Protein AF-A0AAE2BSA1-F1 (afdb_monomer_lite)

pLDDT: mean 70.22, std 13.92, range [44.69, 97.06]

Foldseek 3Di:
DPPDDPPDPVVVVVVVVVVVVVVVVVVVVVVVVPVVPDDDPPDPPPPPPPPPPDPPVVVVVPPPDPPDPPDPDPDPPPDDDPDPDQDFDWDWDQDPVPRDIDTDTDRPDDPDPDDDDDD

Secondary structure (DSSP, 8-state):
---S----HHHHHHHHHHHHHHHHHHHHHHHHH-TTT------------------GGGTTT-SS-------S-SS-TT---SS-----EEEEEEETTTTEEEEEEE-------------

Sequence (119 aa):
MSFLDPWTNDSELEIQWIRHLQSVANRLLDAFIDTKKVTRSHIPVENVFAHLEVPEATLTQSKTSESQIHWKCDRPLGSKDANPRKRKVHIISINHDANVISVEITDEDDNDPQNMEEY

Structure (mmCIF, N/CA/C/O backbone):
data_AF-A0AAE2BSA1-F1
#
_entry.id   AF-A0AAE2BSA1-F1
#
loop_
_atom_site.group_PDB
_atom_site.id
_atom_site.type_symbol
_atom_site.label_atom_id
_atom_site.label_alt_id
_atom_site.label_comp_id
_atom_site.label_asym_id
_atom_site.label_entity_id
_atom_site.label_seq_id
_atom_site.pdbx_PDB_ins_code
_atom_site.Cartn_x
_atom_site.Cartn_y
_atom_site.Cartn_z
_atom_site.occupancy
_atom_site.B_iso_or_equiv
_atom_site.auth_seq_id
_atom_site.auth_comp_id
_atom_site.auth_asym_id
_atom_site.auth_atom_id
_atom_site.pdbx_PDB_model_num
ATOM 1 N N . MET A 1 1 ? 22.478 13.268 -28.993 1.00 49.47 1 MET A N 1
ATOM 2 C CA . MET A 1 1 ? 21.153 13.341 -28.345 1.00 49.47 1 MET A CA 1
ATOM 3 C C . MET A 1 1 ? 20.345 12.122 -28.764 1.00 49.47 1 MET A C 1
ATOM 5 O O . MET A 1 1 ? 19.585 12.196 -29.717 1.00 49.47 1 MET A O 1
ATOM 9 N N . SER A 1 2 ? 20.560 10.983 -28.113 1.00 55.97 2 SER A N 1
ATOM 10 C CA . SER A 1 2 ? 19.719 9.790 -28.258 1.00 55.97 2 SER A CA 1
ATOM 11 C C . SER A 1 2 ? 19.013 9.602 -26.919 1.00 55.97 2 SER A C 1
ATOM 13 O O . SER A 1 2 ? 19.554 8.976 -26.017 1.00 55.97 2 SER A O 1
ATOM 15 N N . PHE A 1 3 ? 17.885 10.295 -26.750 1.00 67.38 3 PHE A N 1
ATOM 16 C CA . PHE A 1 3 ? 17.170 10.428 -25.471 1.00 67.38 3 PHE A CA 1
ATOM 17 C C . PHE A 1 3 ? 15.945 9.502 -25.371 1.00 67.38 3 PHE A C 1
ATOM 19 O O . PHE A 1 3 ? 15.091 9.676 -24.513 1.00 67.38 3 PHE A O 1
ATOM 26 N N . LEU A 1 4 ? 15.818 8.522 -26.260 1.00 75.31 4 LEU A N 1
ATOM 27 C CA . LEU A 1 4 ? 14.748 7.538 -26.172 1.00 75.31 4 LEU A CA 1
ATOM 28 C C . LEU A 1 4 ? 15.376 6.194 -25.873 1.00 75.31 4 LEU A C 1
ATOM 30 O O . LEU A 1 4 ? 16.244 5.731 -26.615 1.00 75.31 4 LEU A O 1
ATOM 34 N N . ASP A 1 5 ? 14.939 5.625 -24.757 1.00 69.00 5 ASP A N 1
ATOM 35 C CA . ASP A 1 5 ? 15.205 4.240 -24.428 1.00 69.00 5 ASP A CA 1
ATOM 36 C C . ASP A 1 5 ? 14.682 3.392 -25.598 1.00 69.00 5 ASP A C 1
ATOM 38 O O . ASP A 1 5 ? 13.539 3.599 -26.036 1.00 69.00 5 ASP A O 1
ATOM 42 N N . PRO A 1 6 ? 15.516 2.542 -26.218 1.00 72.12 6 PRO A N 1
ATOM 43 C CA . PRO A 1 6 ? 15.081 1.761 -27.359 1.00 72.12 6 PRO A CA 1
ATOM 44 C C . PRO A 1 6 ? 13.926 0.862 -26.923 1.00 72.12 6 PRO A C 1
ATOM 46 O O . PRO A 1 6 ? 14.082 0.014 -26.046 1.00 72.12 6 PRO A O 1
ATOM 49 N N . TRP A 1 7 ? 12.770 1.051 -27.565 1.00 77.31 7 TRP A N 1
ATOM 50 C CA . TRP A 1 7 ? 11.601 0.199 -27.385 1.00 77.31 7 TRP A CA 1
ATOM 51 C C . TRP A 1 7 ? 11.964 -1.231 -27.794 1.00 77.31 7 TRP A C 1
ATOM 53 O O . TRP A 1 7 ? 11.990 -1.591 -28.973 1.00 77.31 7 TRP A O 1
ATOM 63 N N . THR A 1 8 ? 12.317 -2.024 -26.796 1.00 85.44 8 THR A N 1
ATOM 64 C CA . THR A 1 8 ? 12.725 -3.424 -26.880 1.00 85.44 8 THR A CA 1
ATOM 65 C C . THR A 1 8 ? 11.678 -4.276 -26.169 1.00 85.44 8 THR A C 1
ATOM 67 O O . THR A 1 8 ? 10.931 -3.773 -25.328 1.00 85.44 8 THR A O 1
ATOM 70 N N . ASN A 1 9 ? 11.607 -5.573 -26.478 1.00 86.25 9 ASN A N 1
ATOM 71 C CA . ASN A 1 9 ? 10.670 -6.478 -25.792 1.00 86.25 9 ASN A CA 1
ATOM 72 C C . ASN A 1 9 ? 10.868 -6.455 -24.263 1.00 86.25 9 ASN A C 1
ATOM 74 O O . ASN A 1 9 ? 9.903 -6.572 -23.512 1.00 86.25 9 ASN A O 1
ATOM 78 N N . ASP A 1 10 ? 12.104 -6.232 -23.815 1.00 87.56 10 ASP A N 1
ATOM 79 C CA . ASP A 1 10 ? 12.455 -6.090 -22.402 1.00 87.56 10 ASP A CA 1
ATOM 80 C C . ASP A 1 10 ? 11.828 -4.826 -21.789 1.00 87.56 10 ASP A C 1
ATOM 82 O O . ASP A 1 10 ? 11.204 -4.904 -20.733 1.00 87.56 10 ASP A O 1
ATOM 86 N N . SER A 1 11 ? 11.864 -3.689 -22.497 1.00 87.88 11 SER A N 1
ATOM 87 C CA . SER A 1 11 ? 11.199 -2.454 -22.046 1.00 87.88 11 SER A CA 1
ATOM 88 C C . SER A 1 11 ? 9.674 -2.605 -21.917 1.00 87.88 11 SER A C 1
ATOM 90 O O . SER A 1 11 ? 9.058 -2.044 -21.010 1.00 87.88 11 SER A O 1
ATOM 92 N N . GLU A 1 12 ? 9.039 -3.411 -22.775 1.00 90.88 12 GLU A N 1
ATOM 93 C CA . GLU A 1 12 ? 7.603 -3.682 -22.671 1.00 90.88 12 GLU A CA 1
ATOM 94 C C . GLU A 1 12 ? 7.277 -4.537 -21.438 1.00 90.88 12 GLU A C 1
ATOM 96 O O . GLU A 1 12 ? 6.308 -4.250 -20.726 1.00 90.88 12 GLU A O 1
ATOM 101 N N . LEU A 1 13 ? 8.107 -5.543 -21.140 1.00 94.69 13 LEU A N 1
ATOM 102 C CA . LEU A 1 13 ? 7.986 -6.346 -19.921 1.00 94.69 13 LEU A CA 1
ATOM 103 C C . LEU A 1 13 ? 8.169 -5.491 -18.663 1.00 94.69 13 LEU A C 1
ATOM 105 O O . LEU A 1 13 ? 7.388 -5.621 -17.717 1.00 94.69 13 LEU A O 1
ATOM 109 N N . GLU A 1 14 ? 9.134 -4.573 -18.663 1.00 93.19 14 GLU A N 1
ATOM 110 C CA . GLU A 1 14 ? 9.346 -3.635 -17.559 1.00 93.19 14 GLU A CA 1
ATOM 111 C C . GLU A 1 14 ? 8.132 -2.726 -17.342 1.00 93.19 14 GLU A C 1
ATOM 113 O O . GLU A 1 14 ? 7.654 -2.589 -16.214 1.00 93.19 14 GLU A O 1
ATOM 118 N N . ILE A 1 15 ? 7.556 -2.167 -18.412 1.00 93.56 15 ILE A N 1
ATOM 119 C CA . ILE A 1 15 ? 6.337 -1.348 -18.328 1.00 93.56 15 ILE A CA 1
ATOM 120 C C . ILE A 1 15 ? 5.165 -2.164 -17.765 1.00 93.56 15 ILE A C 1
ATOM 122 O O . ILE A 1 15 ? 4.388 -1.660 -16.943 1.00 93.56 15 ILE A O 1
ATOM 126 N N . GLN A 1 16 ? 5.025 -3.427 -18.177 1.00 96.00 16 GLN A N 1
ATOM 127 C CA . GLN A 1 16 ? 3.996 -4.320 -17.644 1.00 96.00 16 GLN A CA 1
ATOM 128 C C . GLN A 1 16 ? 4.213 -4.616 -16.155 1.00 96.00 16 GLN A C 1
ATOM 130 O O . GLN A 1 16 ? 3.253 -4.557 -15.380 1.00 96.00 16 GLN A O 1
ATOM 135 N N . TRP A 1 17 ? 5.452 -4.868 -15.731 1.00 97.06 17 TRP A N 1
ATOM 136 C CA . TRP A 1 17 ? 5.805 -5.059 -14.322 1.00 97.06 17 TRP A CA 1
ATOM 137 C C . TRP A 1 17 ? 5.544 -3.815 -13.477 1.00 97.06 17 TRP A C 1
ATOM 139 O O . TRP A 1 17 ? 4.922 -3.925 -12.419 1.00 97.06 17 TRP A O 1
ATOM 149 N N . ILE A 1 18 ? 5.932 -2.632 -13.958 1.00 96.56 18 ILE A N 1
ATOM 150 C CA . ILE A 1 18 ? 5.670 -1.356 -13.281 1.00 96.56 18 ILE A CA 1
ATOM 151 C C . ILE A 1 18 ? 4.162 -1.163 -13.099 1.00 96.56 18 ILE A C 1
ATOM 153 O O . ILE A 1 18 ? 3.698 -0.885 -11.991 1.00 96.56 18 ILE A O 1
ATOM 157 N N . ARG A 1 19 ? 3.375 -1.384 -14.158 1.00 96.56 19 ARG A N 1
ATOM 158 C CA . ARG A 1 19 ? 1.910 -1.283 -14.101 1.00 96.56 19 ARG A CA 1
ATOM 159 C C . ARG A 1 19 ? 1.304 -2.284 -13.117 1.00 96.56 19 ARG A C 1
ATOM 161 O O . ARG A 1 19 ? 0.398 -1.931 -12.359 1.00 96.56 19 ARG A O 1
ATOM 168 N N . HIS A 1 20 ? 1.783 -3.527 -13.122 1.00 96.62 20 HIS A N 1
ATOM 169 C CA . HIS A 1 20 ? 1.314 -4.562 -12.206 1.00 96.62 20 HIS A CA 1
ATOM 170 C C . HIS A 1 20 ? 1.590 -4.180 -10.747 1.00 96.62 20 HIS A C 1
ATOM 172 O O . HIS A 1 20 ? 0.678 -4.212 -9.919 1.00 96.62 20 HIS A O 1
ATOM 178 N N . LEU A 1 21 ? 2.814 -3.744 -10.444 1.00 96.75 21 LEU A N 1
ATOM 179 C CA . LEU A 1 21 ? 3.213 -3.364 -9.092 1.00 96.75 21 LEU A CA 1
ATOM 180 C C . LEU A 1 21 ? 2.429 -2.146 -8.586 1.00 96.75 21 LEU A C 1
ATOM 182 O O . LEU A 1 21 ? 1.959 -2.146 -7.449 1.00 96.75 21 LEU A O 1
ATOM 186 N N . GLN A 1 22 ? 2.212 -1.148 -9.444 1.00 95.19 22 GLN A N 1
ATOM 187 C CA . GLN A 1 22 ? 1.364 0.005 -9.128 1.00 95.19 22 GLN A CA 1
ATOM 188 C C . GLN A 1 22 ? -0.081 -0.415 -8.827 1.00 95.19 22 GLN A C 1
ATOM 190 O O . GLN A 1 22 ? -0.671 0.053 -7.856 1.00 95.19 22 GLN A O 1
ATOM 195 N N . SER A 1 23 ? -0.649 -1.341 -9.608 1.00 94.38 23 SER A N 1
ATOM 196 C CA . SER A 1 23 ? -1.992 -1.876 -9.353 1.00 94.38 23 SER A CA 1
ATOM 197 C C . SER A 1 23 ? -2.092 -2.567 -7.988 1.00 94.38 23 SER A C 1
ATOM 199 O O . SER A 1 23 ? -3.073 -2.368 -7.267 1.00 94.38 23 SER A O 1
ATOM 201 N N . VAL A 1 24 ? -1.070 -3.339 -7.604 1.00 93.31 24 VAL A N 1
ATOM 202 C CA . VAL A 1 24 ? -1.003 -3.990 -6.288 1.00 93.31 24 VAL A CA 1
ATOM 203 C C . VAL A 1 24 ? -0.908 -2.955 -5.167 1.00 93.31 24 VAL A C 1
ATOM 205 O O . VAL A 1 24 ? -1.688 -3.029 -4.220 1.00 93.31 24 VAL A O 1
ATOM 208 N N . ALA A 1 25 ? -0.012 -1.972 -5.286 1.00 92.00 25 ALA A N 1
ATOM 209 C CA . ALA A 1 25 ? 0.168 -0.926 -4.280 1.00 92.00 25 ALA A CA 1
ATOM 210 C C . ALA A 1 25 ? -1.117 -0.111 -4.050 1.00 92.00 25 ALA A C 1
ATOM 212 O O . ALA A 1 25 ? -1.497 0.135 -2.905 1.00 92.00 25 ALA A O 1
ATOM 213 N N . ASN A 1 26 ? -1.832 0.225 -5.127 1.00 89.12 26 ASN A N 1
ATOM 214 C CA . ASN A 1 26 ? -3.084 0.978 -5.043 1.00 89.12 26 ASN A CA 1
ATOM 215 C C . ASN A 1 26 ? -4.188 0.184 -4.328 1.00 89.12 26 ASN A C 1
ATOM 217 O O . ASN A 1 26 ? -4.876 0.724 -3.469 1.00 89.12 26 ASN A O 1
ATOM 221 N N . ARG A 1 27 ? -4.312 -1.120 -4.610 1.00 87.69 27 ARG A N 1
ATOM 222 C CA . ARG A 1 27 ? -5.290 -1.999 -3.939 1.00 87.69 27 ARG A CA 1
ATOM 223 C C . ARG A 1 27 ? -4.945 -2.278 -2.476 1.00 87.69 27 ARG A C 1
ATOM 225 O O . ARG A 1 27 ? -5.831 -2.570 -1.677 1.00 87.69 27 ARG A O 1
ATOM 232 N N . LEU A 1 28 ? -3.660 -2.246 -2.132 1.00 85.44 28 LEU A N 1
ATOM 233 C CA . LEU A 1 28 ? -3.182 -2.509 -0.779 1.00 85.44 28 LEU A CA 1
ATOM 234 C C . LEU A 1 28 ? -3.597 -1.387 0.180 1.00 85.44 28 LEU A C 1
ATOM 236 O O . LEU A 1 28 ? -3.998 -1.678 1.302 1.00 85.44 28 LEU A O 1
ATOM 240 N N . LEU A 1 29 ? -3.585 -0.129 -0.273 1.00 77.25 29 LEU A N 1
ATOM 241 C CA . LEU A 1 29 ? -4.057 1.002 0.529 1.00 77.25 29 LEU A CA 1
ATOM 242 C C . LEU A 1 29 ? -5.547 0.868 0.888 1.00 77.25 29 LEU A C 1
ATOM 244 O O . LEU A 1 29 ? -5.914 1.052 2.049 1.00 77.25 29 LEU A O 1
ATOM 248 N N . ASP A 1 30 ? -6.384 0.456 -0.068 1.00 77.00 30 ASP A N 1
ATOM 249 C CA . ASP A 1 30 ? -7.819 0.234 0.157 1.00 77.00 30 ASP A CA 1
ATOM 250 C C . ASP A 1 30 ? -8.082 -0.825 1.242 1.00 77.00 30 ASP A C 1
ATOM 252 O O . ASP A 1 30 ? -9.012 -0.690 2.040 1.00 77.00 30 ASP A O 1
ATOM 256 N N . ALA A 1 31 ? -7.227 -1.851 1.332 1.00 71.50 31 ALA A N 1
ATOM 257 C CA . ALA A 1 31 ? -7.334 -2.897 2.348 1.00 71.50 31 ALA A CA 1
ATOM 258 C C . ALA A 1 31 ? -7.054 -2.392 3.778 1.00 71.50 31 ALA A C 1
ATOM 260 O O . ALA A 1 31 ? -7.565 -2.973 4.736 1.00 71.50 31 ALA A O 1
ATOM 261 N N . PHE A 1 32 ? -6.280 -1.311 3.935 1.00 68.44 32 PHE A N 1
ATOM 262 C CA . PHE A 1 32 ? -5.988 -0.695 5.238 1.00 68.44 32 PHE A CA 1
ATOM 263 C C . PHE A 1 32 ? -6.957 0.433 5.614 1.00 68.44 32 PHE A C 1
ATOM 265 O O . PHE A 1 32 ? -7.099 0.747 6.796 1.00 68.44 32 PHE A O 1
ATOM 272 N N . ILE A 1 33 ? -7.641 1.031 4.633 1.00 76.75 33 ILE A N 1
ATOM 273 C CA . ILE A 1 33 ? -8.654 2.073 4.862 1.00 76.75 33 ILE A CA 1
ATOM 274 C C . ILE A 1 33 ? -9.990 1.473 5.328 1.00 76.75 33 ILE A C 1
ATOM 276 O O . ILE A 1 33 ? -10.779 2.175 5.969 1.00 76.75 33 ILE A O 1
ATOM 280 N N . ASP A 1 34 ? -10.244 0.180 5.085 1.00 77.75 34 ASP A N 1
ATOM 281 C CA . ASP A 1 34 ? -11.446 -0.510 5.568 1.00 77.75 34 ASP A CA 1
ATOM 282 C C . ASP A 1 34 ? -11.417 -0.747 7.091 1.00 77.75 34 ASP A C 1
ATOM 284 O O . ASP A 1 34 ? -11.326 -1.860 7.613 1.00 77.75 34 ASP A O 1
ATOM 288 N N . THR A 1 35 ? -11.554 0.349 7.832 1.00 70.69 35 THR A N 1
ATOM 289 C CA . THR A 1 35 ? -11.688 0.397 9.291 1.00 70.69 35 THR A CA 1
ATOM 290 C C . THR A 1 35 ? -12.885 -0.400 9.806 1.00 70.69 35 THR A C 1
ATOM 292 O O . THR A 1 35 ? -12.907 -0.746 10.985 1.00 70.69 35 THR A O 1
ATOM 295 N N . LYS A 1 36 ? -13.857 -0.749 8.946 1.00 75.62 36 LYS A N 1
ATOM 296 C CA . LYS A 1 36 ? -14.986 -1.615 9.317 1.00 75.62 36 LYS A CA 1
ATOM 297 C C . LYS A 1 36 ? -14.571 -3.084 9.430 1.00 75.62 36 LYS A C 1
ATOM 299 O O . LYS A 1 36 ? -15.234 -3.838 10.137 1.00 75.62 36 LYS A O 1
ATOM 304 N N . LYS A 1 37 ? -13.490 -3.496 8.759 1.00 74.88 37 LYS A N 1
ATOM 305 C CA . LYS A 1 37 ? -12.897 -4.844 8.862 1.00 74.88 37 LYS A CA 1
ATOM 306 C C . LYS A 1 37 ? -11.774 -4.918 9.897 1.00 74.88 37 LYS A C 1
ATOM 308 O O . LYS A 1 37 ? -11.425 -6.015 10.333 1.00 74.88 37 LYS A O 1
ATOM 313 N N . VAL A 1 38 ? -11.218 -3.777 10.313 1.00 68.75 38 VAL A N 1
ATOM 314 C CA . VAL A 1 38 ? -10.184 -3.713 11.355 1.00 68.75 38 VAL A CA 1
ATOM 315 C C . VAL A 1 38 ? -10.822 -3.966 12.720 1.00 68.75 38 VAL A C 1
ATOM 317 O O . VAL A 1 38 ? -11.351 -3.069 13.375 1.00 68.75 38 VAL A O 1
ATOM 320 N N . THR A 1 39 ? -10.764 -5.218 13.166 1.00 78.12 39 THR A N 1
ATOM 321 C CA . THR A 1 39 ? -11.197 -5.585 14.515 1.00 78.12 39 THR A CA 1
ATOM 322 C C . THR A 1 39 ? -10.134 -5.115 15.504 1.00 78.12 39 THR A C 1
ATOM 324 O O . THR A 1 39 ? -9.026 -5.649 15.531 1.00 78.12 39 THR A O 1
ATOM 327 N N . ARG A 1 40 ? -10.447 -4.102 16.320 1.00 76.00 40 ARG A N 1
ATOM 328 C CA . ARG A 1 40 ? -9.601 -3.757 17.470 1.00 76.00 40 ARG A CA 1
ATOM 329 C C . ARG A 1 40 ? -9.641 -4.920 18.457 1.00 76.00 40 ARG A C 1
ATOM 331 O O . ARG A 1 40 ? -10.721 -5.339 18.866 1.00 76.00 40 ARG A O 1
ATOM 338 N N . SER A 1 41 ? -8.479 -5.429 18.857 1.00 77.31 41 SER A N 1
ATOM 339 C CA . SER A 1 41 ? -8.408 -6.405 19.941 1.00 77.31 41 SER A CA 1
ATOM 340 C C . SER A 1 41 ? -8.947 -5.769 21.223 1.00 77.31 41 SER A C 1
ATOM 342 O O . SER A 1 41 ? -8.448 -4.732 21.659 1.00 77.31 41 SER A O 1
ATOM 344 N N . HIS A 1 42 ? -9.947 -6.394 21.840 1.00 78.19 42 HIS A N 1
ATOM 345 C CA . HIS A 1 42 ? -10.467 -6.008 23.152 1.00 78.19 42 HIS A CA 1
ATOM 346 C C . HIS A 1 42 ? -9.554 -6.552 24.263 1.00 78.19 42 HIS A C 1
ATOM 348 O O . HIS A 1 42 ? -9.981 -7.321 25.116 1.00 78.19 42 HIS A O 1
ATOM 354 N N . ILE A 1 43 ? -8.262 -6.228 24.200 1.00 74.50 43 ILE A N 1
ATOM 355 C CA . ILE A 1 43 ? -7.314 -6.575 25.258 1.00 74.50 43 ILE A CA 1
ATOM 356 C C . ILE A 1 43 ? -7.068 -5.287 26.041 1.00 74.50 43 ILE A C 1
ATOM 358 O O . ILE A 1 43 ? -6.429 -4.378 25.502 1.00 74.50 43 ILE A O 1
ATOM 362 N N . PRO A 1 44 ? -7.604 -5.152 27.265 1.00 73.81 44 PRO A N 1
ATOM 363 C CA . PRO A 1 44 ? -7.203 -4.061 28.135 1.00 73.81 44 PRO A CA 1
ATOM 364 C C . PRO A 1 44 ? -5.694 -4.175 28.368 1.00 73.81 44 PRO A C 1
ATOM 366 O O . PRO A 1 44 ? -5.184 -5.230 28.742 1.00 73.81 44 PRO A O 1
ATOM 369 N N . VAL A 1 45 ? -4.962 -3.100 28.078 1.00 63.62 45 VAL A N 1
ATOM 370 C CA . VAL A 1 45 ? -3.517 -3.032 28.301 1.00 63.62 45 VAL A CA 1
ATOM 371 C C . VAL A 1 45 ? -3.290 -2.910 29.806 1.00 63.62 45 VAL A C 1
ATOM 373 O O . VAL A 1 45 ? -3.122 -1.817 30.335 1.00 63.62 45 VAL A O 1
ATOM 376 N N . GLU A 1 46 ? -3.261 -4.045 30.503 1.00 57.59 46 GLU A N 1
ATOM 377 C CA . GLU A 1 46 ? -2.696 -4.176 31.851 1.00 57.59 46 GLU A CA 1
ATOM 378 C C . GLU A 1 46 ? -1.158 -4.120 31.799 1.00 57.59 46 GLU A C 1
ATOM 380 O O . GLU A 1 46 ? -0.466 -4.857 32.494 1.00 57.59 46 GLU A O 1
ATOM 385 N N . ASN A 1 47 ? -0.573 -3.227 30.991 1.00 63.16 47 ASN A N 1
ATOM 386 C CA . ASN A 1 47 ? 0.814 -2.833 31.221 1.00 63.16 47 ASN A CA 1
ATOM 387 C C . ASN A 1 47 ? 0.838 -1.840 32.388 1.00 63.16 47 ASN A C 1
ATOM 389 O O . ASN A 1 47 ? 1.151 -0.660 32.226 1.00 63.16 47 ASN A O 1
ATOM 393 N N . VAL A 1 48 ? 0.445 -2.314 33.568 1.00 59.16 48 VAL A N 1
ATOM 394 C CA . VAL A 1 48 ? 0.858 -1.677 34.809 1.00 59.16 48 VAL A CA 1
ATOM 395 C C . VAL A 1 48 ? 2.335 -2.018 34.922 1.00 59.16 48 VAL A C 1
ATOM 397 O O . VAL A 1 48 ? 2.688 -3.188 35.068 1.00 59.16 48 VAL A O 1
ATOM 400 N N . PHE A 1 49 ? 3.213 -1.021 34.792 1.00 58.81 49 PHE A N 1
ATOM 401 C CA . PHE A 1 49 ? 4.615 -1.229 35.138 1.00 58.81 49 PHE A CA 1
ATOM 402 C C . PHE A 1 49 ? 4.634 -1.781 36.560 1.00 58.81 49 PHE A C 1
ATOM 404 O O . PHE A 1 49 ? 4.099 -1.148 37.467 1.00 58.81 49 PHE A O 1
ATOM 411 N N . ALA A 1 50 ? 5.178 -2.983 36.740 1.00 61.50 50 ALA A N 1
ATOM 412 C CA . ALA A 1 50 ? 5.324 -3.586 38.052 1.00 61.50 50 ALA A CA 1
ATOM 413 C C . ALA A 1 50 ? 6.189 -2.650 38.906 1.00 61.50 50 ALA A C 1
ATOM 415 O O . ALA A 1 50 ? 7.415 -2.650 38.804 1.00 61.50 50 ALA A O 1
ATOM 416 N N . HIS A 1 51 ? 5.551 -1.794 39.703 1.00 63.16 51 HIS A N 1
ATOM 417 C CA . HIS A 1 51 ? 6.238 -1.000 40.702 1.00 63.16 51 HIS A CA 1
ATOM 418 C C . HIS A 1 51 ? 6.701 -1.990 41.770 1.00 63.16 51 HIS A C 1
ATOM 420 O O . HIS A 1 51 ? 5.919 -2.436 42.604 1.00 63.16 51 HIS A O 1
ATOM 426 N N . LEU A 1 52 ? 7.968 -2.397 41.682 1.00 67.12 52 LEU A N 1
ATOM 427 C CA . LEU A 1 52 ? 8.655 -3.085 42.764 1.00 67.12 52 LEU A CA 1
ATOM 428 C C . LEU A 1 52 ? 8.707 -2.103 43.935 1.00 67.12 52 LEU A C 1
ATOM 430 O O . LEU A 1 52 ? 9.477 -1.143 43.908 1.00 67.12 52 LEU A O 1
ATOM 434 N N . GLU A 1 53 ? 7.841 -2.296 44.925 1.00 67.62 53 GLU A N 1
ATOM 435 C CA . GLU A 1 53 ? 7.888 -1.535 46.166 1.00 67.62 53 GLU A CA 1
ATOM 436 C C . GLU A 1 53 ? 9.194 -1.893 46.886 1.00 67.62 53 GLU A C 1
ATOM 438 O O . GLU A 1 53 ? 9.371 -2.996 47.404 1.00 67.62 53 GLU A O 1
ATOM 443 N N . VAL A 1 54 ? 10.166 -0.982 46.820 1.00 66.81 54 VAL A N 1
ATOM 444 C CA . VAL A 1 54 ? 11.448 -1.124 47.509 1.00 66.81 54 VAL A CA 1
ATOM 445 C C . VAL A 1 54 ? 11.198 -0.865 48.997 1.00 66.81 54 VAL A C 1
ATOM 447 O O . VAL A 1 54 ? 10.689 0.207 49.329 1.00 66.81 54 VAL A O 1
ATOM 450 N N . PRO A 1 55 ? 11.551 -1.795 49.905 1.00 64.81 55 PRO A N 1
ATOM 451 C CA . PRO A 1 55 ? 11.361 -1.596 51.335 1.00 64.81 55 PRO A CA 1
ATOM 452 C C . PRO A 1 55 ? 12.056 -0.318 51.815 1.00 64.81 55 PRO A C 1
ATOM 454 O O . PRO A 1 55 ? 13.255 -0.129 51.608 1.00 64.81 55 PRO A O 1
ATOM 457 N N . GLU A 1 56 ? 11.310 0.534 52.516 1.00 60.09 56 GLU A N 1
ATOM 458 C CA . GLU A 1 56 ? 11.735 1.850 53.024 1.00 60.09 56 GLU A CA 1
ATOM 459 C C . GLU A 1 56 ? 13.025 1.801 53.879 1.00 60.09 56 GLU A C 1
ATOM 461 O O . GLU A 1 56 ? 13.751 2.788 54.012 1.00 60.09 56 GLU A O 1
ATOM 466 N N . ALA A 1 57 ? 13.372 0.616 54.394 1.00 58.38 57 ALA A N 1
ATOM 467 C CA . ALA A 1 57 ? 14.584 0.352 55.162 1.00 58.38 57 ALA A CA 1
ATOM 468 C C . ALA A 1 57 ? 15.896 0.635 54.400 1.00 58.38 57 ALA A C 1
ATOM 470 O O . ALA A 1 57 ? 16.903 0.934 55.042 1.00 58.38 57 ALA A O 1
ATOM 471 N N . THR A 1 58 ? 15.916 0.600 53.060 1.00 52.47 58 THR A N 1
ATOM 472 C CA . THR A 1 58 ? 17.129 0.941 52.286 1.00 52.47 58 THR A CA 1
ATOM 473 C C . THR A 1 58 ? 17.282 2.439 52.025 1.00 52.47 58 THR A C 1
ATOM 475 O O . THR A 1 58 ? 18.390 2.894 51.747 1.00 52.47 58 THR A O 1
ATOM 478 N N . LEU A 1 59 ? 16.211 3.235 52.152 1.00 55.00 59 LEU A N 1
ATOM 479 C CA . LEU A 1 59 ? 16.236 4.668 51.826 1.00 55.00 59 LEU A CA 1
ATOM 480 C C . LEU A 1 59 ? 1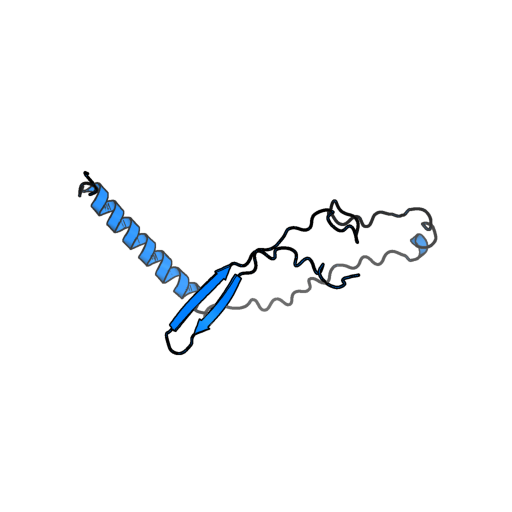7.026 5.499 52.854 1.00 55.00 59 LEU A C 1
ATOM 482 O O . LEU A 1 59 ? 17.510 6.589 52.551 1.00 55.00 59 LEU A O 1
ATOM 486 N N . THR A 1 60 ? 17.187 4.983 54.076 1.00 50.00 60 THR A N 1
ATOM 487 C CA . THR A 1 60 ? 17.903 5.677 55.159 1.00 50.00 60 THR A CA 1
ATOM 488 C C . THR A 1 60 ? 19.402 5.372 55.203 1.00 50.00 60 THR A C 1
ATOM 490 O O . THR A 1 60 ? 20.151 6.157 55.782 1.00 50.00 60 THR A O 1
ATOM 493 N N . GLN A 1 61 ? 19.869 4.296 54.554 1.00 54.16 61 GLN A N 1
ATOM 494 C CA . GLN A 1 61 ? 21.294 3.929 54.525 1.00 54.16 61 GLN A CA 1
ATOM 495 C C . GLN A 1 61 ? 22.067 4.495 53.326 1.00 54.16 61 GLN A C 1
ATOM 497 O O . GLN A 1 61 ? 23.293 4.450 53.325 1.00 54.16 61 GLN A O 1
ATOM 502 N N . SER A 1 62 ? 21.397 5.093 52.338 1.00 48.91 62 SER A N 1
ATOM 503 C CA . SER A 1 62 ? 22.051 5.644 51.146 1.00 48.91 62 SER A CA 1
ATOM 504 C C . SER A 1 62 ? 21.856 7.156 50.988 1.00 48.91 62 SER A C 1
ATOM 506 O O . SER A 1 62 ? 21.620 7.647 49.888 1.00 48.91 62 SER A O 1
ATOM 508 N N . LYS A 1 63 ? 22.033 7.943 52.057 1.00 51.81 63 LYS A N 1
ATOM 509 C CA . LYS A 1 63 ? 22.430 9.363 51.920 1.00 51.81 63 LYS A CA 1
ATOM 510 C C . LYS A 1 63 ? 23.943 9.472 51.686 1.00 51.81 63 LYS A C 1
ATOM 512 O O . LYS A 1 63 ? 24.642 10.180 52.400 1.00 51.81 63 LYS A O 1
ATOM 517 N N . THR A 1 64 ? 24.481 8.696 50.748 1.00 49.00 64 THR A N 1
ATOM 518 C CA . THR A 1 64 ? 25.869 8.813 50.255 1.00 49.00 64 THR A CA 1
ATOM 519 C C . THR A 1 64 ? 26.052 7.943 49.014 1.00 49.00 64 THR A C 1
ATOM 521 O O . THR A 1 64 ? 26.871 7.039 48.946 1.00 49.00 64 THR A O 1
ATOM 524 N N . SER A 1 65 ? 25.238 8.180 47.999 1.00 53.44 65 SER A N 1
ATOM 525 C CA . SER A 1 65 ? 25.697 8.052 46.621 1.00 53.44 65 SER A CA 1
ATOM 526 C C . SER A 1 65 ? 24.715 8.833 45.776 1.00 53.44 65 SER A C 1
ATOM 528 O O . SER A 1 65 ? 23.524 8.529 45.734 1.00 53.44 65 SER A O 1
ATOM 530 N N . GLU A 1 66 ? 25.213 9.884 45.142 1.00 54.72 66 GLU A N 1
ATOM 531 C CA . GLU A 1 66 ? 24.596 10.486 43.971 1.00 54.72 66 GLU A CA 1
ATOM 532 C C . GLU A 1 66 ? 24.514 9.395 42.892 1.00 54.72 66 GLU A C 1
ATOM 534 O O . GLU A 1 66 ? 25.330 9.319 41.978 1.00 54.72 66 GLU A O 1
ATOM 539 N N . SER A 1 67 ? 23.575 8.460 43.034 1.00 54.81 67 SER A N 1
ATOM 540 C CA . SER A 1 67 ? 23.370 7.371 42.088 1.00 54.81 67 SER A CA 1
ATOM 541 C C . SER A 1 67 ? 22.548 7.906 40.923 1.00 54.81 67 SER A C 1
ATOM 543 O O . SER A 1 67 ? 21.358 7.667 40.768 1.00 54.81 67 SER A O 1
ATOM 545 N N . GLN A 1 68 ? 23.232 8.719 40.120 1.00 62.03 68 GLN A N 1
ATOM 546 C CA . GLN A 1 68 ? 23.315 8.533 38.681 1.00 62.03 68 GLN A CA 1
ATOM 547 C C . GLN A 1 68 ? 22.004 8.117 38.000 1.00 62.03 68 GLN A C 1
ATOM 549 O O . GLN A 1 68 ? 21.948 7.124 37.280 1.00 62.03 68 GLN A O 1
ATOM 554 N N . ILE A 1 69 ? 20.976 8.957 38.102 1.00 57.59 69 ILE A N 1
ATOM 555 C CA . ILE A 1 69 ? 19.897 8.973 37.112 1.00 57.59 69 ILE A CA 1
ATOM 556 C C . ILE A 1 69 ? 20.437 9.662 35.843 1.00 57.59 69 ILE A C 1
ATOM 558 O O . ILE A 1 69 ? 20.002 10.743 35.453 1.00 57.59 69 ILE A O 1
ATOM 562 N N . HIS A 1 70 ? 21.463 9.075 35.225 1.00 56.94 70 HIS A N 1
ATOM 563 C CA . HIS A 1 70 ? 21.986 9.518 33.940 1.00 56.94 70 HIS A CA 1
ATOM 564 C C . HIS A 1 70 ? 21.161 8.836 32.852 1.00 56.94 70 HIS A C 1
ATOM 566 O O . HIS A 1 70 ? 21.476 7.766 32.335 1.00 56.94 70 HIS A O 1
ATOM 572 N N . TRP A 1 71 ? 20.037 9.467 32.530 1.00 56.75 71 TRP A N 1
ATOM 573 C CA . TRP A 1 71 ? 19.369 9.244 31.259 1.00 56.75 71 TRP A CA 1
ATOM 574 C C . TRP A 1 71 ? 20.413 9.402 30.155 1.00 56.75 71 TRP A C 1
ATOM 576 O O . TRP A 1 71 ? 21.216 10.329 30.219 1.00 56.75 71 TRP A O 1
ATOM 586 N N . LYS A 1 72 ? 20.434 8.466 29.202 1.00 61.38 72 LYS A N 1
ATOM 587 C CA . LYS A 1 72 ? 21.389 8.370 28.086 1.00 61.38 72 LYS A CA 1
ATOM 588 C C . LYS A 1 72 ? 21.331 9.598 27.164 1.00 61.38 72 LYS A C 1
ATOM 590 O O . LYS A 1 72 ? 20.859 9.521 26.036 1.00 61.38 72 LYS A O 1
ATOM 595 N N . CYS A 1 73 ? 21.797 10.726 27.669 1.00 59.28 73 CYS A N 1
ATOM 596 C CA . CYS A 1 73 ? 21.955 11.990 26.989 1.00 59.28 73 CYS A CA 1
ATOM 597 C C . CYS A 1 73 ? 23.316 12.507 27.442 1.00 59.28 73 CYS A C 1
ATOM 599 O O . CYS A 1 73 ? 23.481 12.869 28.602 1.00 59.28 73 CYS A O 1
ATOM 601 N N . ASP A 1 74 ? 24.289 12.561 26.537 1.00 69.94 74 ASP A N 1
ATOM 602 C CA . A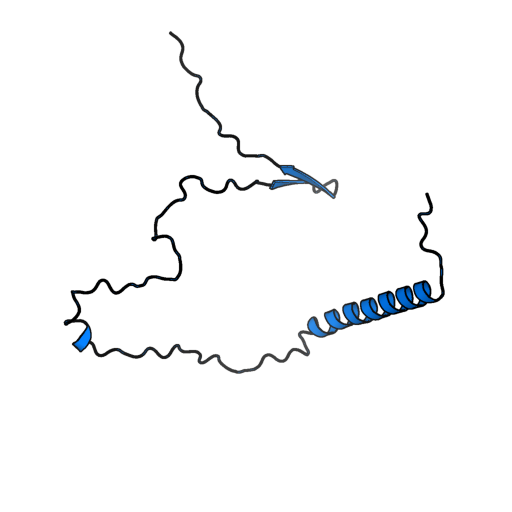SP A 1 74 ? 25.667 12.982 26.832 1.00 69.94 74 ASP A CA 1
ATOM 603 C C . ASP A 1 74 ? 25.790 14.440 27.334 1.00 69.94 74 ASP A C 1
ATOM 605 O O . ASP A 1 74 ? 26.891 14.929 27.579 1.00 69.94 74 ASP A O 1
ATOM 609 N N . ARG A 1 75 ? 24.670 15.164 27.488 1.00 73.81 75 ARG A N 1
ATOM 610 C CA . ARG A 1 75 ? 24.615 16.548 27.964 1.00 73.81 75 ARG A CA 1
ATOM 611 C C . ARG A 1 75 ? 23.874 16.636 29.301 1.00 73.81 75 ARG A C 1
ATOM 613 O O . ARG A 1 75 ? 22.752 16.136 29.402 1.00 73.81 75 ARG A O 1
ATOM 620 N N . PRO A 1 76 ? 24.444 17.325 30.304 1.00 78.94 76 PRO A N 1
ATOM 621 C CA . PRO A 1 76 ? 23.739 17.592 31.547 1.00 78.94 76 PRO A CA 1
ATOM 622 C C . PRO A 1 76 ? 22.499 18.459 31.292 1.00 78.94 76 PRO A C 1
ATOM 624 O O . PRO A 1 76 ? 22.498 19.338 30.423 1.00 78.94 76 PRO A O 1
ATOM 627 N N . LEU A 1 77 ? 21.440 18.221 32.072 1.00 69.56 77 LEU A N 1
ATOM 628 C CA . LEU A 1 77 ? 20.233 19.047 32.052 1.00 69.56 77 LEU A CA 1
ATOM 629 C C . LEU A 1 77 ? 20.603 20.523 32.258 1.00 69.56 77 LEU A C 1
ATOM 631 O O . LEU A 1 77 ? 21.302 20.871 33.205 1.00 69.56 77 LEU A O 1
ATOM 635 N N . GLY A 1 78 ? 20.137 21.388 31.356 1.00 74.00 78 GLY A N 1
ATOM 636 C CA . GLY A 1 78 ? 20.421 22.827 31.390 1.00 74.00 78 GLY A CA 1
ATOM 637 C C . GLY A 1 78 ? 21.664 23.268 30.610 1.00 74.00 78 GLY A C 1
ATOM 638 O O . GLY A 1 78 ? 21.871 24.470 30.450 1.00 74.00 78 GLY A O 1
ATOM 639 N N . SER A 1 79 ? 22.451 22.338 30.057 1.00 79.12 79 SER A N 1
ATOM 640 C CA . SER A 1 79 ? 23.496 22.674 29.084 1.00 79.12 79 SER A CA 1
ATOM 641 C C . SER A 1 79 ? 22.868 23.251 27.808 1.00 79.12 79 SER A C 1
ATOM 643 O O . SER A 1 79 ? 22.146 22.558 27.088 1.00 79.12 79 SER A O 1
ATOM 645 N N . LYS A 1 80 ? 23.138 24.532 27.527 1.00 79.94 80 LYS A N 1
ATOM 646 C CA . LYS A 1 80 ? 22.850 25.166 26.231 1.00 79.94 80 LYS A CA 1
ATOM 647 C C . LYS A 1 80 ? 24.032 24.945 25.286 1.00 79.94 80 LYS A C 1
ATOM 649 O O . LYS A 1 80 ? 25.176 24.907 25.729 1.00 79.94 80 LYS A O 1
ATOM 654 N N . ASP A 1 81 ? 23.752 24.799 23.993 1.00 77.38 81 ASP A N 1
ATOM 655 C CA . ASP A 1 81 ? 24.809 24.809 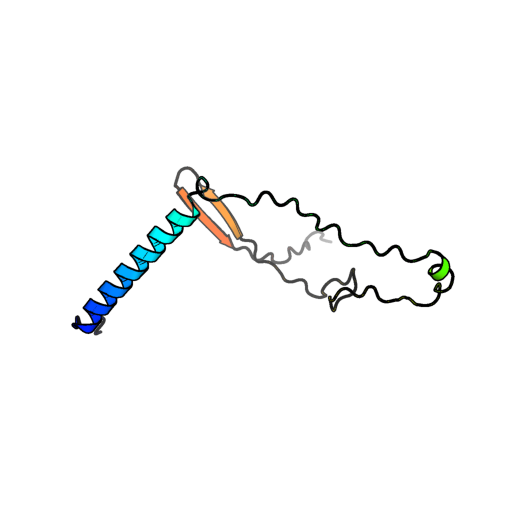22.981 1.00 77.38 81 ASP A CA 1
ATOM 656 C C . ASP A 1 81 ? 25.456 26.199 22.921 1.00 77.38 81 ASP A C 1
ATOM 658 O O . ASP A 1 81 ? 24.747 27.204 23.004 1.00 77.38 81 ASP A O 1
ATOM 662 N N . ALA A 1 82 ? 26.780 26.254 22.771 1.00 79.69 82 ALA A N 1
ATOM 663 C CA . ALA A 1 82 ? 27.487 27.512 22.551 1.00 79.69 82 ALA A CA 1
ATOM 664 C C . ALA A 1 82 ? 27.080 28.139 21.211 1.00 79.69 82 ALA A C 1
ATOM 666 O O . ALA A 1 82 ? 27.030 29.361 21.098 1.00 79.69 82 ALA A O 1
ATOM 667 N N . ASN A 1 83 ? 26.750 27.308 20.216 1.00 82.12 83 ASN A N 1
ATOM 668 C CA . ASN A 1 83 ? 26.220 27.769 18.942 1.00 82.12 83 ASN A C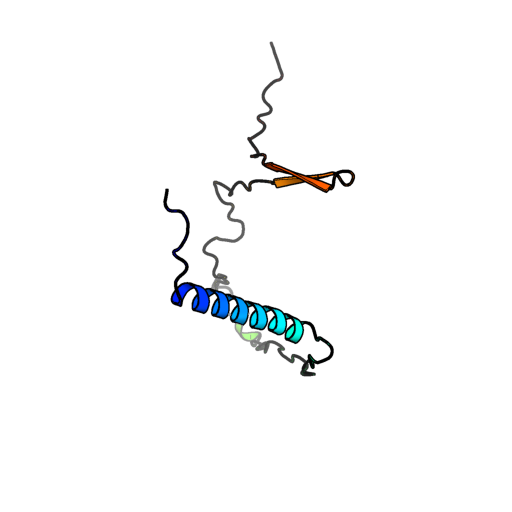A 1
ATOM 669 C C . ASN A 1 83 ? 24.916 27.017 18.617 1.00 82.12 83 ASN A C 1
ATOM 671 O O . ASN A 1 83 ? 24.949 25.924 18.041 1.00 82.12 83 ASN A O 1
ATOM 675 N N . PRO A 1 84 ? 23.749 27.540 19.036 1.00 79.38 84 PRO A N 1
ATOM 676 C CA . PRO A 1 84 ? 22.476 26.893 18.762 1.00 79.38 84 PRO A CA 1
ATOM 677 C C . PRO A 1 84 ? 22.248 26.801 17.252 1.00 79.38 84 PRO A C 1
ATOM 679 O O . PRO A 1 84 ? 22.460 27.757 16.510 1.00 79.38 84 PRO A O 1
ATOM 682 N N . ARG A 1 85 ? 21.780 25.640 16.780 1.00 79.38 85 ARG A N 1
ATOM 683 C CA . ARG A 1 85 ? 21.489 25.445 15.356 1.00 79.38 85 ARG A CA 1
ATOM 684 C C . ARG A 1 85 ? 20.435 26.458 14.895 1.00 79.38 85 ARG A C 1
ATOM 686 O O . ARG A 1 85 ? 19.261 26.307 15.245 1.00 79.38 85 ARG A O 1
ATOM 693 N N . LYS A 1 86 ? 20.842 27.434 14.073 1.00 80.38 86 LYS A N 1
ATOM 694 C CA . LYS A 1 86 ? 19.931 28.347 13.369 1.00 80.38 86 LYS A CA 1
ATOM 695 C C . LYS A 1 86 ? 18.956 27.504 12.534 1.00 80.38 86 LYS A C 1
ATOM 697 O O . LYS A 1 86 ? 19.371 26.616 11.785 1.00 80.38 86 LYS A O 1
ATOM 702 N N . ARG A 1 87 ? 17.649 27.703 12.725 1.00 73.56 87 ARG A N 1
ATOM 703 C CA . ARG A 1 87 ? 16.615 27.052 11.909 1.00 73.56 87 ARG A CA 1
ATOM 704 C C . ARG A 1 87 ? 16.218 28.017 10.803 1.00 73.56 87 ARG A C 1
ATOM 706 O O . ARG A 1 87 ? 15.937 29.172 11.085 1.00 73.56 87 ARG A O 1
ATOM 713 N N . LYS A 1 88 ? 16.166 27.522 9.570 1.00 77.62 88 LYS A N 1
ATOM 714 C CA . LYS A 1 88 ? 15.687 28.283 8.419 1.00 77.62 88 LYS A CA 1
ATOM 715 C C . LYS A 1 88 ? 14.158 28.341 8.471 1.00 77.62 88 LYS A C 1
ATOM 717 O O . LYS A 1 88 ? 13.496 27.309 8.314 1.00 77.62 88 LYS A O 1
ATOM 722 N N . VAL A 1 89 ? 13.606 29.509 8.793 1.00 75.44 89 VAL A N 1
ATOM 723 C CA . VAL A 1 89 ? 12.156 29.711 8.907 1.00 75.44 89 VAL A CA 1
ATOM 724 C C . VAL A 1 89 ? 11.589 29.860 7.497 1.00 75.44 89 VAL A C 1
ATOM 726 O O . VAL A 1 89 ? 12.071 30.666 6.709 1.00 75.44 89 VAL A O 1
ATOM 729 N N . HIS A 1 90 ? 10.596 29.039 7.157 1.00 73.88 90 HIS A N 1
ATOM 730 C CA . HIS A 1 90 ? 9.859 29.172 5.903 1.00 73.88 90 HIS A CA 1
ATOM 731 C C . HIS A 1 90 ? 8.564 29.913 6.214 1.00 73.88 90 HIS A C 1
ATOM 733 O O . HIS A 1 90 ? 7.688 29.361 6.885 1.00 73.88 90 HIS A O 1
ATOM 739 N N . ILE A 1 91 ? 8.452 31.159 5.758 1.00 74.69 91 ILE A N 1
ATOM 740 C CA . ILE A 1 91 ? 7.209 31.919 5.865 1.00 74.69 91 ILE A CA 1
ATOM 741 C C . ILE A 1 91 ? 6.367 31.543 4.649 1.00 74.69 91 ILE A C 1
ATOM 743 O O . ILE A 1 91 ? 6.728 31.818 3.504 1.00 74.69 91 ILE A O 1
ATOM 747 N N . ILE A 1 92 ? 5.267 30.840 4.904 1.00 74.38 92 ILE A N 1
ATOM 748 C CA . ILE A 1 92 ? 4.328 30.420 3.866 1.00 74.38 92 ILE A CA 1
ATOM 749 C C . ILE A 1 92 ? 3.217 31.466 3.813 1.00 74.38 92 ILE A C 1
ATOM 751 O O . ILE A 1 92 ? 2.426 31.574 4.750 1.00 74.38 92 ILE A O 1
ATOM 755 N N . SER A 1 93 ? 3.155 32.222 2.717 1.00 70.38 93 SER A N 1
ATOM 756 C CA . SER A 1 93 ? 2.034 33.116 2.427 1.00 70.38 93 SER A CA 1
ATOM 757 C C . SER A 1 93 ? 1.080 32.422 1.458 1.00 70.38 93 SER A C 1
ATOM 759 O O . SER A 1 93 ? 1.477 32.001 0.367 1.00 70.38 93 SER A O 1
ATOM 761 N N . ILE A 1 94 ? -0.174 32.255 1.880 1.00 73.44 94 ILE A N 1
ATOM 762 C CA . ILE A 1 94 ? -1.215 31.573 1.107 1.00 73.44 94 ILE A CA 1
ATOM 763 C C . ILE A 1 94 ? -2.205 32.626 0.614 1.00 73.44 94 ILE A C 1
ATOM 765 O O . ILE A 1 94 ? -2.965 33.185 1.402 1.00 73.44 94 ILE A O 1
ATOM 769 N N . ASN A 1 95 ? -2.221 32.877 -0.698 1.00 72.75 95 ASN A N 1
ATOM 770 C CA . ASN A 1 95 ? -3.230 33.732 -1.321 1.00 72.75 95 ASN A CA 1
ATOM 771 C C . ASN A 1 95 ? -4.424 32.870 -1.750 1.00 72.75 95 ASN A C 1
ATOM 773 O O . ASN A 1 95 ? -4.357 32.152 -2.752 1.00 72.75 95 ASN A O 1
ATOM 777 N N . HIS A 1 96 ? -5.521 32.939 -0.992 1.00 64.56 96 HIS A N 1
ATOM 778 C CA . HIS A 1 96 ? -6.717 32.119 -1.223 1.00 64.56 96 HIS A CA 1
ATOM 779 C C . HIS A 1 96 ? -7.435 32.422 -2.551 1.00 64.56 96 HIS A C 1
ATOM 781 O O . HIS A 1 96 ? -8.090 31.535 -3.091 1.00 64.56 96 HIS A O 1
ATOM 787 N N . ASP A 1 97 ? -7.248 33.618 -3.116 1.00 72.06 97 ASP A N 1
ATOM 788 C CA . ASP A 1 97 ? -7.930 34.051 -4.346 1.00 72.06 97 ASP A CA 1
ATOM 789 C C . ASP A 1 97 ? -7.270 33.526 -5.631 1.00 72.06 97 ASP A C 1
ATOM 791 O O . ASP A 1 97 ? -7.920 33.416 -6.669 1.00 72.06 97 ASP A O 1
ATOM 795 N N . ALA A 1 98 ? -5.979 33.187 -5.572 1.00 66.31 98 ALA A N 1
ATOM 796 C CA . ALA A 1 98 ? -5.197 32.756 -6.733 1.00 66.31 98 ALA A CA 1
ATOM 797 C C . ALA A 1 98 ? -4.732 31.290 -6.650 1.00 66.31 98 ALA A C 1
ATOM 799 O O . ALA A 1 98 ? -4.150 30.787 -7.608 1.00 66.31 98 ALA A O 1
ATOM 800 N N . ASN A 1 99 ? -4.964 30.602 -5.522 1.00 68.38 99 ASN A N 1
ATOM 801 C CA . ASN A 1 99 ? -4.388 29.283 -5.219 1.00 68.38 99 ASN A CA 1
ATOM 802 C C . ASN A 1 99 ? -2.862 29.232 -5.458 1.00 68.38 99 ASN A C 1
ATOM 804 O O . ASN A 1 99 ? -2.316 28.245 -5.953 1.00 68.38 99 ASN A O 1
ATOM 808 N N . VAL A 1 100 ? -2.171 30.328 -5.134 1.00 61.00 100 VAL A N 1
ATOM 809 C CA . VAL A 1 100 ? -0.715 30.443 -5.244 1.00 61.00 100 VAL A CA 1
ATOM 810 C C . VAL A 1 100 ? -0.129 30.429 -3.840 1.00 61.00 100 VAL A C 1
ATOM 812 O O . VAL A 1 100 ? -0.521 31.227 -2.984 1.00 61.00 100 VAL A O 1
ATOM 815 N N . ILE A 1 101 ? 0.814 29.515 -3.620 1.00 71.44 101 ILE A N 1
ATOM 816 C CA . ILE A 1 101 ? 1.596 29.420 -2.389 1.00 71.44 101 ILE A CA 1
ATOM 817 C C . ILE A 1 101 ? 2.966 30.023 -2.677 1.00 71.44 101 ILE A C 1
ATOM 819 O O . ILE A 1 101 ? 3.728 29.476 -3.476 1.00 71.44 101 ILE A O 1
ATOM 823 N N . SER A 1 102 ? 3.272 31.135 -2.016 1.00 66.19 102 SER A N 1
ATOM 824 C CA . SER A 1 102 ? 4.605 31.734 -2.046 1.00 66.19 102 SER A CA 1
ATOM 825 C C . SER A 1 102 ? 5.360 31.304 -0.794 1.00 66.19 102 SER A C 1
ATOM 827 O O . SER A 1 102 ? 4.855 31.434 0.323 1.00 66.19 102 SER A O 1
ATOM 829 N N . VAL A 1 103 ? 6.565 30.769 -0.986 1.00 71.06 103 VAL A N 1
ATOM 830 C CA . VAL A 1 103 ? 7.462 30.364 0.098 1.00 71.06 103 VAL A CA 1
ATOM 831 C C . VAL A 1 103 ? 8.663 31.293 0.070 1.00 71.06 103 VAL A C 1
ATOM 833 O O . VAL A 1 103 ? 9.498 31.200 -0.829 1.00 71.06 103 VAL A O 1
ATOM 836 N N . GLU A 1 104 ? 8.741 32.186 1.049 1.00 67.94 104 GLU A N 1
ATOM 837 C CA . GLU A 1 104 ? 9.912 33.031 1.254 1.00 67.94 104 GLU A CA 1
ATOM 838 C C . GLU A 1 104 ? 10.763 32.430 2.365 1.00 67.94 104 GLU A C 1
ATOM 840 O O . GLU A 1 104 ? 10.260 32.025 3.421 1.00 67.94 104 GLU A O 1
ATOM 845 N N . ILE A 1 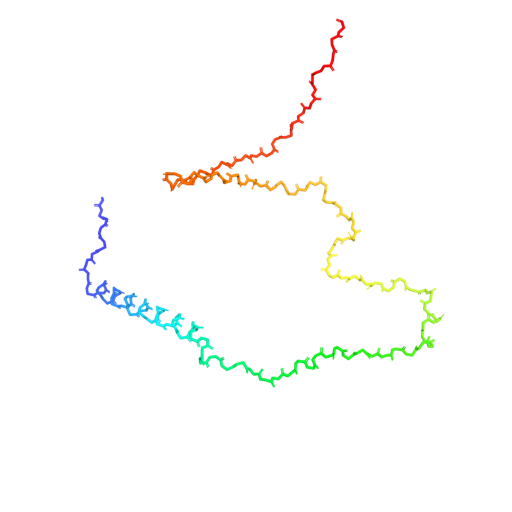105 ? 12.062 32.319 2.094 1.00 64.38 105 ILE A N 1
ATOM 846 C CA . ILE A 1 105 ? 13.010 31.753 3.039 1.00 64.38 105 ILE A CA 1
ATOM 847 C C . ILE A 1 105 ? 13.911 32.869 3.545 1.00 64.38 105 ILE A C 1
ATOM 849 O O . ILE A 1 105 ? 14.813 33.309 2.837 1.00 64.38 105 ILE A O 1
ATOM 853 N N . THR A 1 106 ? 13.648 33.322 4.766 1.00 60.44 106 THR A N 1
ATOM 854 C CA . THR A 1 106 ? 14.462 34.328 5.443 1.00 60.44 106 THR A CA 1
ATOM 855 C C . THR A 1 106 ? 15.439 33.624 6.370 1.00 60.44 106 THR A C 1
ATOM 857 O O . THR A 1 106 ? 15.045 32.821 7.223 1.00 60.44 106 THR A O 1
ATOM 860 N N . ASP A 1 107 ? 16.724 33.907 6.198 1.00 59.44 107 ASP A N 1
ATOM 861 C CA . ASP A 1 107 ? 17.706 33.615 7.230 1.00 59.44 107 ASP A CA 1
ATOM 862 C C . ASP A 1 107 ? 17.577 34.741 8.269 1.00 59.44 107 ASP A C 1
ATOM 864 O O . ASP A 1 107 ? 17.579 35.917 7.911 1.00 59.44 107 ASP A O 1
ATOM 868 N N . GLU A 1 108 ? 17.339 34.393 9.537 1.00 60.97 108 GLU A N 1
ATOM 869 C CA . GLU A 1 108 ? 17.348 35.373 10.630 1.00 60.97 108 GLU A CA 1
ATOM 870 C C . GLU A 1 108 ? 18.793 35.858 10.805 1.00 60.97 108 GLU A C 1
ATOM 872 O O . GLU A 1 108 ? 19.593 35.266 11.542 1.00 60.97 108 GLU A O 1
ATOM 877 N N . ASP A 1 109 ? 19.144 36.880 10.026 1.00 54.81 109 ASP A N 1
ATOM 878 C CA . ASP A 1 109 ? 20.331 37.690 10.230 1.00 54.81 109 ASP A CA 1
ATOM 879 C C . ASP A 1 109 ? 20.095 38.556 11.465 1.00 54.81 109 ASP A C 1
ATOM 881 O O . ASP A 1 109 ? 19.051 39.191 11.624 1.00 54.81 109 ASP A O 1
ATOM 885 N N . ASP A 1 110 ? 21.067 38.508 12.371 1.00 54.41 110 ASP A N 1
ATOM 886 C CA . ASP A 1 110 ? 21.081 39.235 13.628 1.00 54.41 110 ASP A CA 1
ATOM 887 C C . ASP A 1 110 ? 20.818 40.730 13.361 1.00 54.41 110 ASP A C 1
ATOM 889 O O . ASP A 1 110 ? 21.668 41.448 12.837 1.00 54.41 110 ASP A O 1
ATOM 893 N N . ASN A 1 111 ? 19.609 41.193 13.691 1.00 48.44 111 ASN A N 1
ATOM 894 C CA . ASN A 1 111 ? 19.261 42.608 13.709 1.00 48.44 111 ASN A CA 1
ATOM 895 C C . ASN A 1 111 ? 20.106 43.279 14.801 1.00 48.44 111 ASN A C 1
ATOM 897 O O . ASN A 1 111 ? 19.790 43.150 15.982 1.00 48.44 111 ASN A O 1
ATOM 901 N N . ASP A 1 112 ? 21.200 43.929 14.409 1.00 48.91 112 ASP A N 1
ATOM 902 C CA . ASP A 1 112 ? 22.041 44.753 15.277 1.00 48.91 112 ASP A CA 1
ATOM 903 C C . ASP A 1 112 ? 21.369 46.123 15.484 1.00 48.91 112 ASP A C 1
ATOM 905 O O . ASP A 1 112 ? 21.307 46.924 14.545 1.00 48.91 112 ASP A O 1
ATOM 909 N N . PRO A 1 113 ? 20.827 46.443 16.675 1.00 47.66 113 PRO A N 1
ATOM 910 C CA . PRO A 1 113 ? 20.278 47.758 16.934 1.00 47.66 113 PRO A CA 1
ATOM 911 C C . PRO A 1 113 ? 21.410 48.651 17.449 1.00 47.66 113 PRO A C 1
ATOM 913 O O . PRO A 1 113 ? 21.562 48.863 18.653 1.00 47.66 113 PRO A O 1
ATOM 916 N N . GLN A 1 114 ? 22.220 49.185 16.540 1.00 44.69 114 GLN A N 1
ATOM 917 C CA . GLN A 1 114 ? 23.225 50.199 16.864 1.00 44.69 114 GLN A CA 1
ATOM 918 C C . GLN A 1 114 ? 23.125 51.369 15.877 1.00 44.69 114 GLN A C 1
ATOM 920 O O . GLN A 1 114 ? 23.985 51.552 15.021 1.00 44.69 114 GLN A O 1
ATOM 925 N N . ASN A 1 115 ? 22.077 52.191 16.006 1.00 45.94 115 ASN A N 1
ATOM 926 C CA . ASN A 1 115 ? 22.211 53.623 15.728 1.00 45.94 115 ASN A CA 1
ATOM 927 C C . ASN A 1 115 ? 21.159 54.463 16.473 1.00 45.94 115 ASN A C 1
ATOM 929 O O . ASN A 1 115 ? 20.007 54.498 16.057 1.00 45.94 115 ASN A O 1
ATOM 933 N N . MET A 1 116 ? 21.587 55.090 17.568 1.00 47.25 116 MET A N 1
ATOM 934 C CA . MET A 1 116 ? 21.224 56.404 18.131 1.00 47.25 116 MET A CA 1
ATOM 935 C C . MET A 1 116 ? 22.194 56.529 19.330 1.00 47.25 116 MET A C 1
ATOM 937 O O . MET 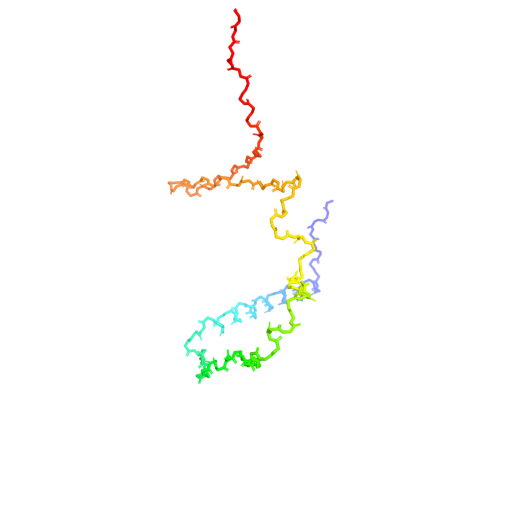A 1 116 ? 22.210 55.640 20.173 1.00 47.25 116 MET A O 1
ATOM 941 N N . GLU A 1 117 ? 23.113 57.481 19.459 1.00 50.81 117 GLU A N 1
ATOM 942 C CA . GLU A 1 117 ? 22.897 58.918 19.397 1.00 50.81 117 GLU A CA 1
ATOM 943 C C . GLU A 1 117 ? 24.244 59.653 19.240 1.00 50.81 117 GLU A C 1
ATOM 945 O O . GLU A 1 117 ? 25.302 59.205 19.690 1.00 50.81 117 GLU A O 1
ATOM 950 N N . GLU A 1 118 ? 24.136 60.766 18.535 1.00 53.38 118 GLU A N 1
ATOM 951 C CA . GLU A 1 118 ? 25.117 61.745 18.078 1.00 53.38 118 GLU A CA 1
ATOM 952 C C . GLU A 1 118 ? 25.636 62.632 19.237 1.00 53.38 118 GLU A C 1
ATOM 954 O O . GLU A 1 118 ? 24.964 62.772 20.260 1.00 53.38 118 GLU A O 1
ATOM 959 N N . TYR A 1 119 ? 26.828 63.225 19.081 1.00 46.09 119 TYR A N 1
ATOM 960 C CA . TYR A 1 119 ? 27.314 64.344 19.911 1.00 46.09 119 TYR A CA 1
ATOM 961 C C . TYR A 1 119 ? 26.819 65.677 19.352 1.00 46.09 119 TYR A C 1
ATOM 963 O O . TYR A 1 119 ? 26.912 65.838 18.115 1.00 46.09 119 TYR A O 1
#

Organism: NCBI:txid2727404

Radius of gyration: 31.43 Å; chains: 1; bounding box: 42×71×84 Å